Protein AF-A0A2S9GNY2-F1 (afdb_monomer_lite)

Structure (mmCIF, N/CA/C/O backbone):
data_AF-A0A2S9GNY2-F1
#
_entry.id   AF-A0A2S9GNY2-F1
#
loop_
_atom_site.group_PDB
_atom_site.id
_atom_site.type_symbol
_atom_site.label_atom_id
_atom_site.label_alt_id
_atom_site.label_comp_id
_atom_site.label_asym_id
_atom_site.label_entity_id
_atom_site.label_seq_id
_atom_site.pdbx_PDB_ins_code
_atom_site.Cartn_x
_atom_site.Cartn_y
_atom_site.Cartn_z
_atom_site.occupancy
_atom_site.B_iso_or_equiv
_atom_site.auth_seq_id
_atom_site.auth_comp_id
_atom_site.auth_asym_id
_atom_site.auth_atom_id
_atom_site.pdbx_PDB_model_num
ATOM 1 N N . LEU A 1 1 ? 16.309 -7.923 10.857 1.00 43.00 1 LEU A N 1
ATOM 2 C CA . LEU A 1 1 ? 14.874 -8.226 11.074 1.00 43.00 1 LEU A CA 1
ATOM 3 C C . LEU A 1 1 ? 14.075 -7.006 10.625 1.00 43.00 1 LEU A C 1
ATOM 5 O O . LEU A 1 1 ? 14.263 -5.940 11.175 1.00 43.00 1 LEU A O 1
ATOM 9 N N . HIS A 1 2 ? 13.540 -7.044 9.405 1.00 49.31 2 HIS A N 1
ATOM 10 C CA . HIS A 1 2 ? 12.119 -7.330 9.122 1.00 49.31 2 HIS A CA 1
ATOM 11 C C . HIS A 1 2 ? 11.183 -6.103 9.235 1.00 49.31 2 HIS A C 1
ATOM 13 O O . HIS A 1 2 ? 10.176 -6.147 9.923 1.00 49.31 2 HIS A O 1
ATOM 19 N N . GLY A 1 3 ? 11.488 -5.035 8.485 1.00 48.12 3 GLY A N 1
ATOM 20 C CA . GLY A 1 3 ? 10.557 -3.924 8.209 1.00 48.12 3 GLY A CA 1
ATOM 21 C C . GLY A 1 3 ? 10.514 -3.515 6.729 1.00 48.12 3 GLY A C 1
ATOM 22 O O . GLY A 1 3 ? 10.110 -2.413 6.398 1.00 48.12 3 GLY A O 1
ATOM 23 N N . GLY A 1 4 ? 11.006 -4.368 5.823 1.00 59.75 4 GLY A N 1
ATOM 24 C CA . GLY A 1 4 ? 11.416 -3.930 4.488 1.00 59.75 4 GLY A CA 1
ATOM 25 C C . GLY A 1 4 ? 10.274 -3.617 3.523 1.00 59.75 4 GLY A C 1
ATOM 26 O O . GLY A 1 4 ? 10.275 -2.561 2.914 1.00 59.75 4 GLY A O 1
ATOM 27 N N . ALA A 1 5 ? 9.325 -4.534 3.330 1.00 62.00 5 ALA A N 1
ATOM 28 C CA . ALA A 1 5 ? 8.319 -4.357 2.282 1.00 62.00 5 ALA A CA 1
ATOM 29 C C . ALA A 1 5 ? 7.169 -3.403 2.651 1.00 62.00 5 ALA A C 1
ATOM 31 O O . ALA A 1 5 ? 6.879 -2.536 1.833 1.00 62.00 5 ALA A O 1
ATOM 32 N N . PRO A 1 6 ? 6.572 -3.489 3.857 1.00 62.03 6 PRO A N 1
ATOM 33 C CA . PRO A 1 6 ? 5.487 -2.589 4.245 1.00 62.03 6 PRO A CA 1
ATOM 34 C C . PRO A 1 6 ? 5.940 -1.130 4.375 1.00 62.03 6 PRO A C 1
ATOM 36 O O . PRO A 1 6 ? 5.289 -0.250 3.836 1.00 62.03 6 PRO A O 1
ATOM 39 N N . ALA A 1 7 ? 7.095 -0.858 4.998 1.00 66.56 7 ALA A N 1
ATOM 40 C CA . ALA A 1 7 ? 7.587 0.519 5.134 1.00 66.56 7 ALA A CA 1
ATOM 41 C C . ALA A 1 7 ? 7.927 1.159 3.779 1.00 66.56 7 ALA A C 1
ATOM 43 O O . ALA A 1 7 ? 7.776 2.361 3.606 1.00 66.56 7 ALA A O 1
ATOM 44 N N . ARG A 1 8 ? 8.356 0.352 2.800 1.00 77.38 8 ARG A N 1
ATOM 45 C CA . ARG A 1 8 ? 8.663 0.831 1.447 1.00 77.38 8 ARG A CA 1
ATOM 46 C C . ARG A 1 8 ? 7.433 0.996 0.554 1.00 77.38 8 ARG A C 1
ATOM 48 O O . ARG A 1 8 ? 7.596 1.476 -0.558 1.00 77.38 8 ARG A O 1
ATOM 55 N N . VAL A 1 9 ? 6.240 0.597 1.006 1.00 86.88 9 VAL A N 1
ATOM 56 C CA . VAL A 1 9 ? 4.999 0.843 0.255 1.00 86.88 9 VAL A CA 1
ATOM 57 C C . VAL A 1 9 ? 4.451 2.246 0.515 1.00 86.88 9 VAL A C 1
ATOM 59 O O . VAL A 1 9 ? 3.852 2.826 -0.380 1.00 86.88 9 VAL A O 1
ATOM 62 N N . ILE A 1 10 ? 4.703 2.809 1.704 1.00 87.75 10 ILE A N 1
ATOM 63 C CA . ILE A 1 10 ? 4.160 4.111 2.119 1.00 87.75 10 ILE A CA 1
ATOM 64 C C . ILE A 1 10 ? 4.545 5.243 1.153 1.00 87.75 10 ILE A C 1
ATOM 66 O O . ILE A 1 10 ? 3.626 5.894 0.666 1.00 87.75 10 ILE A O 1
ATOM 70 N N . PRO A 1 11 ? 5.823 5.418 0.750 1.00 88.75 11 PRO A N 1
ATOM 71 C CA . PRO A 1 11 ? 6.189 6.499 -0.169 1.00 88.75 11 PRO A CA 1
ATOM 72 C C . PRO A 1 11 ? 5.480 6.420 -1.527 1.00 88.75 11 PRO A C 1
ATOM 74 O O . PRO A 1 11 ? 5.180 7.442 -2.129 1.00 88.75 11 PRO A O 1
ATOM 77 N N . MET A 1 12 ? 5.177 5.208 -2.007 1.00 89.44 12 MET A N 1
ATOM 78 C CA . MET A 1 12 ? 4.447 5.024 -3.266 1.00 89.44 12 MET A CA 1
ATOM 79 C C . MET A 1 12 ? 2.969 5.407 -3.134 1.00 89.44 12 MET A C 1
ATOM 81 O O . MET A 1 12 ? 2.383 5.919 -4.083 1.00 89.44 12 MET A O 1
ATOM 85 N N .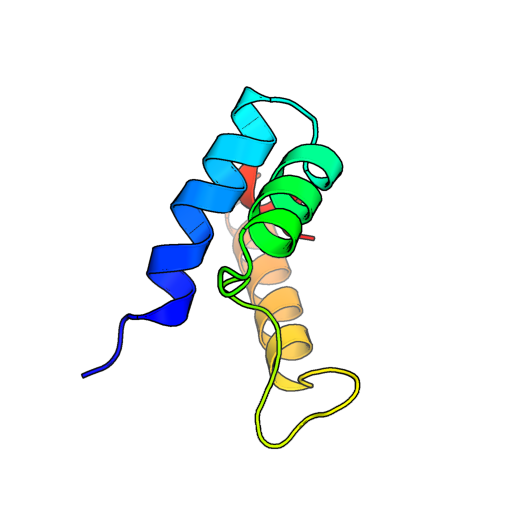 ILE A 1 13 ? 2.358 5.139 -1.975 1.00 90.62 13 ILE A N 1
ATOM 86 C CA . ILE A 1 13 ? 0.967 5.527 -1.703 1.00 90.62 13 ILE A CA 1
ATOM 87 C C . ILE A 1 13 ? 0.881 7.050 -1.555 1.00 90.62 13 ILE A C 1
ATOM 89 O O . ILE A 1 13 ? -0.017 7.657 -2.129 1.00 90.62 13 ILE A O 1
ATOM 93 N N . GLU A 1 14 ? 1.839 7.671 -0.865 1.00 91.06 14 GLU A N 1
ATOM 94 C CA . GLU A 1 14 ? 1.941 9.132 -0.748 1.00 91.06 14 GLU A CA 1
ATOM 95 C C . GLU A 1 14 ? 2.156 9.799 -2.120 1.00 91.06 14 GLU A C 1
ATOM 97 O O . GLU A 1 14 ? 1.534 10.814 -2.419 1.00 91.06 14 GLU A O 1
ATOM 102 N N . GLU A 1 15 ? 2.982 9.221 -2.999 1.00 91.06 15 GLU A N 1
ATOM 103 C CA . GLU A 1 15 ? 3.151 9.711 -4.375 1.00 91.06 15 GLU A CA 1
ATOM 104 C C . GLU A 1 15 ? 1.846 9.596 -5.183 1.00 91.06 15 GLU A C 1
ATOM 106 O O . GLU A 1 15 ? 1.464 10.520 -5.906 1.00 91.06 15 GLU A O 1
ATOM 111 N N . ALA A 1 16 ? 1.122 8.483 -5.040 1.00 92.31 16 ALA A N 1
ATOM 112 C CA . ALA A 1 16 ? -0.180 8.296 -5.677 1.00 92.31 16 ALA A CA 1
ATOM 113 C C . ALA A 1 16 ? -1.236 9.284 -5.148 1.00 92.31 16 ALA A C 1
ATOM 115 O O . ALA A 1 16 ? -2.053 9.769 -5.930 1.00 92.31 16 ALA A O 1
ATOM 116 N N . GLU A 1 17 ? -1.200 9.620 -3.856 1.00 92.56 17 GLU A N 1
ATOM 117 C CA . GLU A 1 17 ? -2.043 10.658 -3.253 1.00 92.56 17 GLU A CA 1
ATOM 118 C C . GLU A 1 17 ? -1.729 12.038 -3.841 1.00 92.56 17 GLU A C 1
ATOM 120 O O . GLU A 1 17 ? -2.627 12.732 -4.316 1.00 92.56 17 GLU A O 1
ATOM 125 N N . GLN A 1 18 ? -0.449 12.419 -3.863 1.00 92.44 18 GLN A N 1
ATOM 126 C CA . GLN A 1 18 ? 0.004 13.729 -4.341 1.00 92.44 18 GLN A CA 1
ATOM 127 C C . GLN A 1 18 ? -0.286 13.946 -5.827 1.00 92.44 18 GLN A C 1
ATOM 129 O O . GLN A 1 18 ? -0.618 15.056 -6.243 1.00 92.44 18 GLN A O 1
ATOM 134 N N . THR A 1 19 ? -0.147 12.895 -6.635 1.00 92.62 19 THR A N 1
ATOM 135 C CA . THR A 1 19 ? -0.385 12.953 -8.085 1.00 92.62 19 THR A CA 1
ATOM 136 C C . THR A 1 19 ? -1.854 12.768 -8.453 1.00 92.62 19 THR A C 1
ATOM 138 O O . THR A 1 19 ? -2.263 13.175 -9.540 1.00 92.62 19 THR A O 1
ATOM 141 N N . GLY A 1 20 ? -2.648 12.136 -7.583 1.00 92.88 20 GLY A N 1
ATOM 142 C CA . GLY A 1 20 ? -4.010 11.703 -7.890 1.00 92.88 20 GLY A CA 1
ATOM 143 C C . GLY A 1 20 ? -4.086 10.603 -8.958 1.00 92.88 20 GLY A C 1
ATOM 144 O O . GLY A 1 20 ? -5.180 10.290 -9.428 1.00 92.88 20 GLY A O 1
ATOM 145 N N . ASP A 1 21 ? -2.951 10.014 -9.357 1.00 92.88 21 ASP A N 1
ATOM 146 C CA . ASP A 1 21 ? -2.875 9.008 -10.418 1.00 92.88 21 ASP A CA 1
ATOM 147 C C . ASP A 1 21 ? -1.970 7.830 -10.030 1.00 92.88 21 ASP A C 1
ATOM 149 O O . ASP A 1 21 ? -0.815 7.701 -10.445 1.00 92.88 21 ASP A O 1
ATOM 153 N N . ALA A 1 22 ? -2.550 6.888 -9.285 1.00 92.50 22 ALA A N 1
ATOM 154 C CA . ALA A 1 22 ? -1.887 5.638 -8.929 1.00 92.50 22 ALA A CA 1
ATOM 155 C C . ALA A 1 22 ? -1.430 4.81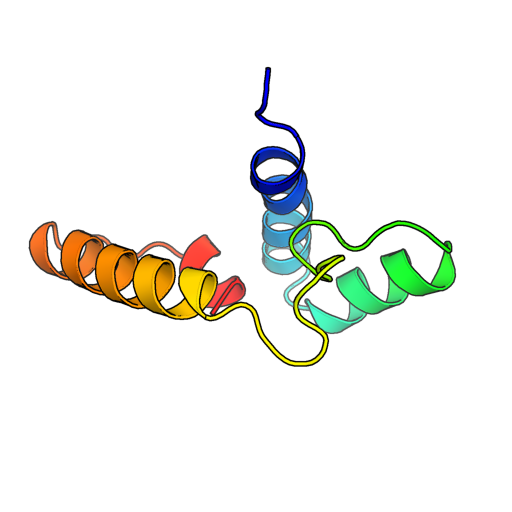7 -10.154 1.00 92.50 22 ALA A C 1
ATOM 157 O O . ALA A 1 22 ? -0.467 4.053 -10.057 1.00 92.50 22 ALA A O 1
ATOM 158 N N . ARG A 1 23 ? -2.086 4.953 -11.321 1.00 93.88 23 ARG A N 1
ATOM 159 C CA . ARG A 1 23 ? -1.688 4.206 -12.527 1.00 93.88 23 ARG A CA 1
ATOM 160 C C . ARG A 1 23 ? -0.385 4.746 -13.089 1.00 93.88 23 ARG A C 1
ATOM 162 O O . ARG A 1 23 ? 0.465 3.944 -13.472 1.00 93.88 23 ARG A O 1
ATOM 169 N N . ALA A 1 24 ? -0.224 6.067 -13.127 1.00 95.12 24 ALA A N 1
ATOM 170 C CA . ALA A 1 24 ? 1.015 6.699 -13.564 1.00 95.12 24 ALA A CA 1
ATOM 171 C C . ALA A 1 24 ? 2.197 6.292 -12.671 1.00 95.12 24 ALA A C 1
ATOM 173 O O . ALA A 1 24 ? 3.242 5.903 -13.195 1.00 95.12 24 ALA A O 1
ATOM 174 N N . VAL A 1 25 ? 2.001 6.279 -11.346 1.00 93.69 25 VAL A N 1
ATOM 175 C CA . VAL A 1 25 ? 3.023 5.850 -10.373 1.00 93.69 25 VAL A CA 1
ATOM 176 C C . VAL A 1 25 ? 3.434 4.395 -10.609 1.00 93.69 25 VAL A C 1
ATOM 178 O O . VAL A 1 25 ? 4.616 4.098 -10.795 1.00 93.69 25 VAL A O 1
ATOM 181 N N . VAL A 1 26 ? 2.465 3.474 -10.687 1.00 93.50 26 VAL A N 1
ATOM 182 C CA . VAL A 1 26 ? 2.743 2.049 -10.936 1.00 93.50 26 VAL A CA 1
ATOM 183 C C . VAL A 1 26 ? 3.433 1.846 -12.284 1.00 93.50 26 VAL A C 1
ATOM 185 O O . VAL A 1 26 ? 4.422 1.118 -12.357 1.00 93.50 26 VAL A O 1
ATOM 188 N N . LYS A 1 27 ? 2.946 2.501 -13.345 1.00 95.62 27 LYS A N 1
ATOM 189 C CA . LYS A 1 27 ? 3.553 2.418 -14.677 1.00 95.62 27 LYS A CA 1
ATOM 190 C C . LYS A 1 27 ? 5.006 2.889 -14.645 1.00 95.62 27 LYS A C 1
ATOM 192 O O . LYS A 1 27 ? 5.865 2.191 -15.167 1.00 95.62 27 LYS A O 1
ATOM 197 N N . GLY A 1 28 ? 5.290 4.014 -13.990 1.00 94.38 28 GLY A N 1
ATOM 198 C CA . GLY A 1 28 ? 6.646 4.547 -13.873 1.00 94.38 28 GLY A CA 1
ATOM 199 C C . GLY A 1 28 ? 7.612 3.595 -13.164 1.00 94.38 28 GLY A C 1
ATOM 200 O O . GLY A 1 28 ? 8.752 3.463 -13.594 1.00 94.38 28 GLY A O 1
ATOM 201 N N . ILE A 1 29 ? 7.163 2.901 -12.114 1.00 93.56 29 ILE A N 1
ATOM 202 C CA . ILE A 1 29 ? 7.975 1.896 -11.405 1.00 93.56 29 ILE A CA 1
ATOM 203 C C . ILE A 1 29 ? 8.295 0.711 -12.323 1.00 93.56 29 ILE A C 1
ATOM 205 O O . ILE A 1 29 ? 9.443 0.275 -12.396 1.00 93.56 29 ILE A O 1
ATOM 209 N N . LEU A 1 30 ? 7.291 0.207 -13.045 1.00 92.94 30 LEU A N 1
ATOM 210 C CA . LEU A 1 30 ? 7.464 -0.927 -13.955 1.00 92.94 30 LEU A CA 1
ATOM 211 C C . LEU A 1 30 ? 8.341 -0.574 -15.162 1.00 92.94 30 LEU A C 1
ATOM 213 O O . LEU A 1 30 ? 9.198 -1.368 -15.531 1.00 92.94 30 LEU A O 1
ATOM 217 N N . ASP A 1 31 ? 8.177 0.620 -15.736 1.00 96.69 31 ASP A N 1
ATOM 218 C CA . ASP A 1 31 ? 8.986 1.103 -16.863 1.00 96.69 31 ASP A CA 1
ATOM 219 C C . ASP A 1 31 ? 10.477 1.252 -16.498 1.00 96.69 31 ASP A C 1
ATOM 221 O O . ASP A 1 31 ? 11.332 1.228 -17.382 1.00 96.69 31 ASP A O 1
ATOM 225 N N . ARG A 1 32 ? 10.801 1.415 -15.206 1.00 95.56 32 ARG A N 1
ATOM 226 C CA . ARG A 1 32 ? 12.179 1.483 -14.685 1.00 95.56 32 ARG A CA 1
ATOM 227 C C . ARG A 1 32 ? 12.743 0.125 -14.249 1.00 95.56 32 ARG A C 1
ATOM 229 O O . ARG A 1 32 ? 13.826 0.090 -13.668 1.00 95.56 32 ARG A O 1
ATOM 236 N N . ASP A 1 33 ? 12.021 -0.974 -14.482 1.00 92.19 33 ASP A N 1
ATOM 237 C CA . ASP A 1 33 ? 12.355 -2.319 -13.984 1.00 92.19 33 ASP A CA 1
ATOM 238 C C . ASP A 1 33 ? 12.551 -2.374 -12.449 1.00 92.19 33 ASP A C 1
ATOM 240 O O . ASP A 1 33 ? 13.261 -3.226 -11.899 1.00 92.19 33 ASP A O 1
ATOM 244 N N . GLU A 1 34 ? 11.898 -1.466 -11.718 1.00 90.88 34 GLU A N 1
ATOM 245 C CA . GLU A 1 34 ? 11.936 -1.417 -10.261 1.00 90.88 34 GLU A CA 1
ATOM 246 C C . GLU A 1 34 ? 10.893 -2.359 -9.643 1.00 90.88 34 GLU A C 1
ATOM 248 O O . GLU A 1 34 ? 9.859 -2.700 -10.221 1.00 90.88 34 GLU A O 1
ATOM 253 N N . LYS A 1 35 ? 11.151 -2.804 -8.408 1.00 87.31 35 LYS A N 1
ATOM 254 C CA . LYS A 1 35 ? 10.218 -3.688 -7.703 1.00 87.31 35 LYS A CA 1
ATOM 255 C C . LYS A 1 35 ? 9.033 -2.901 -7.162 1.00 87.31 35 LYS A C 1
ATOM 257 O O . LYS A 1 35 ? 9.202 -2.056 -6.286 1.00 87.31 35 LYS A O 1
ATOM 262 N N . LEU A 1 36 ? 7.831 -3.297 -7.575 1.00 90.25 36 LEU A N 1
ATOM 263 C CA . LEU A 1 36 ? 6.587 -2.822 -6.982 1.00 90.25 36 LEU A CA 1
ATOM 264 C C . LEU A 1 36 ? 6.432 -3.383 -5.559 1.00 90.25 36 LEU A C 1
ATOM 266 O O . LEU A 1 36 ? 6.121 -4.559 -5.351 1.00 90.25 36 LEU A O 1
ATOM 270 N N . MET A 1 37 ? 6.708 -2.548 -4.561 1.00 89.56 37 MET A N 1
ATOM 271 C CA . MET A 1 37 ? 6.685 -2.949 -3.156 1.00 89.56 37 MET A CA 1
ATOM 272 C C . MET A 1 37 ? 5.262 -3.306 -2.709 1.00 89.56 37 MET A C 1
ATOM 274 O O . MET A 1 37 ? 4.298 -2.697 -3.148 1.00 89.56 37 MET A O 1
ATOM 278 N N . GLY A 1 38 ? 5.118 -4.324 -1.854 1.00 86.25 38 GLY A N 1
ATOM 279 C CA . GLY A 1 38 ? 3.801 -4.820 -1.422 1.00 86.25 38 GLY A CA 1
ATOM 280 C C . GLY A 1 38 ? 3.107 -5.760 -2.419 1.00 86.25 38 GLY A C 1
ATOM 281 O O . GLY A 1 38 ? 2.124 -6.398 -2.050 1.00 86.25 38 GLY A O 1
ATOM 282 N N . PHE A 1 39 ? 3.652 -5.923 -3.630 1.00 87.56 39 PHE A N 1
ATOM 283 C CA . PHE A 1 39 ? 3.123 -6.814 -4.661 1.00 87.56 39 PHE A CA 1
ATOM 284 C C . PHE A 1 39 ? 4.036 -8.017 -4.925 1.00 87.56 39 PHE A C 1
ATOM 286 O O . PHE A 1 39 ? 5.259 -7.961 -4.780 1.00 87.56 39 PHE A O 1
ATOM 293 N N . GLY A 1 40 ? 3.413 -9.120 -5.347 1.00 86.81 40 GLY A N 1
ATOM 294 C CA . GLY A 1 40 ? 4.085 -10.381 -5.648 1.00 86.81 40 GLY A CA 1
ATOM 295 C C . GLY A 1 40 ? 4.408 -11.215 -4.406 1.00 86.81 40 GLY A C 1
ATOM 296 O O . GLY A 1 40 ? 4.709 -10.714 -3.324 1.00 86.81 40 GLY A O 1
ATOM 297 N N . HI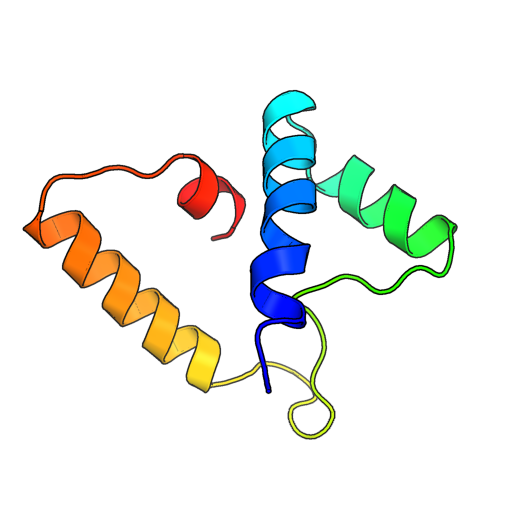S A 1 41 ? 4.357 -12.536 -4.559 1.00 89.50 41 HIS A N 1
ATOM 298 C CA . HIS A 1 41 ? 4.711 -13.467 -3.495 1.00 89.50 41 HIS A CA 1
ATOM 299 C C . HIS A 1 41 ? 5.392 -14.702 -4.085 1.00 89.50 41 HIS A C 1
ATOM 301 O O . HIS A 1 41 ? 4.943 -15.259 -5.080 1.00 89.50 41 HIS A O 1
ATOM 307 N N . ARG A 1 42 ? 6.466 -15.184 -3.445 1.00 90.50 42 ARG A N 1
ATOM 308 C CA . ARG A 1 42 ? 7.214 -16.369 -3.917 1.00 90.50 42 ARG A CA 1
ATOM 309 C C . ARG A 1 42 ? 6.344 -17.630 -4.003 1.00 90.50 42 ARG A C 1
ATOM 311 O O . ARG A 1 42 ? 6.570 -18.483 -4.850 1.00 90.50 42 ARG A O 1
ATOM 318 N N . VAL A 1 43 ? 5.403 -17.761 -3.068 1.00 92.31 43 VAL A N 1
ATOM 319 C CA . VAL A 1 43 ? 4.506 -18.926 -2.936 1.00 92.31 43 VAL A CA 1
ATOM 320 C C . VAL A 1 43 ? 3.141 -18.704 -3.600 1.00 92.31 43 VAL A C 1
ATOM 322 O O . VAL A 1 43 ? 2.667 -19.577 -4.318 1.00 92.31 43 VAL A O 1
ATOM 325 N N . TYR A 1 44 ? 2.497 -17.553 -3.377 1.00 91.31 44 TYR A N 1
ATOM 326 C CA . TYR A 1 44 ? 1.158 -17.276 -3.887 1.00 91.31 44 TYR A CA 1
ATOM 327 C C . TYR A 1 44 ? 1.243 -16.606 -5.259 1.00 91.31 44 TYR A C 1
ATOM 329 O O . TYR A 1 44 ? 1.7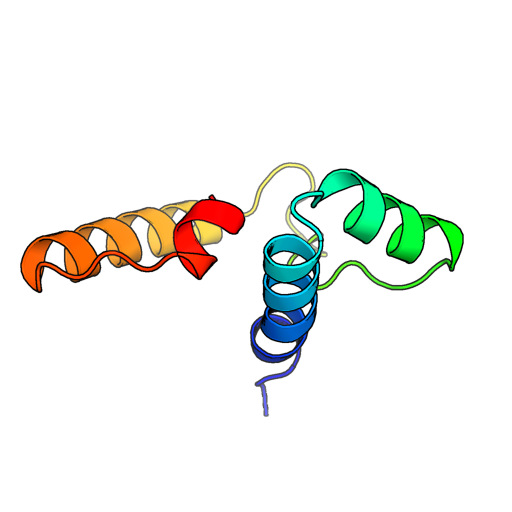89 -15.513 -5.374 1.00 91.31 44 TYR A O 1
ATOM 337 N N . LYS A 1 45 ? 0.699 -17.257 -6.293 1.00 86.94 45 LYS A N 1
ATOM 338 C CA . LYS A 1 45 ? 0.759 -16.749 -7.675 1.00 86.94 45 LYS A CA 1
ATOM 339 C C . LYS A 1 45 ? -0.354 -15.765 -8.037 1.00 86.94 45 LYS A C 1
ATOM 341 O O . LYS A 1 45 ? -0.124 -14.890 -8.857 1.00 86.94 45 LYS A O 1
ATOM 346 N N . ASN A 1 46 ? -1.531 -15.913 -7.428 1.00 87.44 46 ASN A N 1
ATOM 347 C CA . ASN A 1 46 ? -2.712 -15.124 -7.791 1.00 87.44 46 ASN A CA 1
ATOM 348 C C . ASN A 1 46 ? -3.044 -14.069 -6.732 1.00 87.44 46 ASN A C 1
ATOM 350 O O . ASN A 1 46 ? -3.264 -12.910 -7.057 1.00 87.44 46 ASN A O 1
ATOM 354 N N . TYR A 1 47 ? -3.092 -14.470 -5.462 1.00 86.88 47 TYR A N 1
ATOM 355 C CA . TYR A 1 47 ? -3.465 -13.591 -4.360 1.00 86.88 47 TYR A CA 1
ATOM 356 C C . TYR A 1 47 ? -2.941 -14.148 -3.032 1.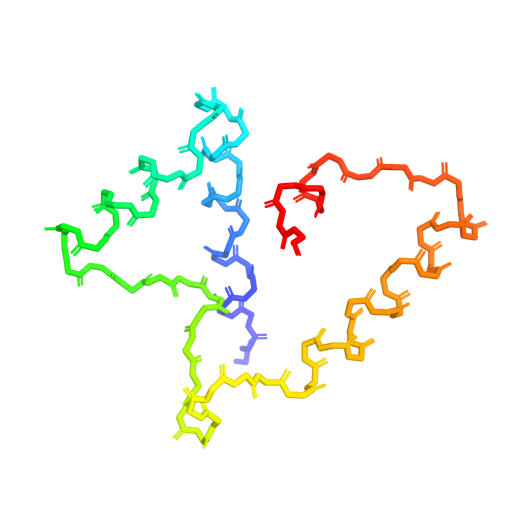00 86.88 47 TYR A C 1
ATOM 358 O O . TYR A 1 47 ? -2.947 -15.365 -2.836 1.00 86.88 47 TYR A O 1
ATOM 366 N N . ASP A 1 48 ? -2.498 -13.277 -2.120 1.00 91.25 48 ASP A N 1
ATOM 367 C CA . ASP A 1 48 ? -2.079 -13.673 -0.771 1.00 91.25 48 ASP A CA 1
ATOM 368 C C . ASP A 1 48 ? -3.297 -13.723 0.171 1.00 91.25 48 ASP A C 1
ATOM 370 O O . ASP A 1 48 ? -3.815 -12.670 0.551 1.00 91.25 48 ASP A O 1
ATOM 374 N N . PRO A 1 49 ? -3.751 -14.910 0.620 1.00 92.19 49 PRO A N 1
ATOM 375 C CA . PRO A 1 49 ? -4.924 -15.026 1.487 1.00 92.19 49 PRO A CA 1
ATOM 376 C C . PRO A 1 49 ? -4.766 -14.291 2.827 1.00 92.19 49 PRO A C 1
ATOM 378 O O . PRO A 1 49 ? -5.768 -13.964 3.464 1.00 92.19 49 PRO A O 1
ATOM 381 N N . ARG A 1 50 ? -3.531 -14.003 3.261 1.00 92.56 50 ARG A N 1
ATOM 382 C CA . ARG A 1 50 ? -3.265 -13.236 4.485 1.00 92.56 50 ARG A CA 1
ATOM 383 C C . ARG A 1 50 ? -3.585 -11.759 4.303 1.00 92.56 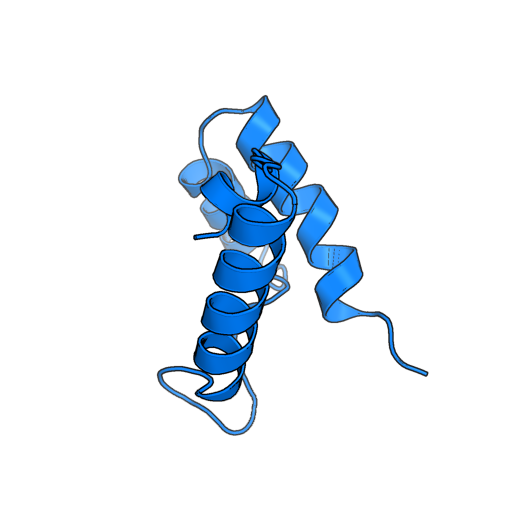50 ARG A C 1
ATOM 385 O O . ARG A 1 50 ? -4.065 -11.146 5.250 1.00 92.56 50 ARG A O 1
ATOM 392 N N . ALA A 1 51 ? -3.374 -11.207 3.105 1.00 90.62 51 ALA A N 1
ATOM 393 C CA . ALA A 1 51 ? -3.707 -9.815 2.810 1.00 90.62 51 ALA A CA 1
ATOM 394 C C . ALA A 1 51 ? -5.205 -9.551 3.026 1.00 90.62 51 ALA A C 1
ATOM 396 O O . ALA A 1 51 ? -5.568 -8.519 3.582 1.00 90.62 51 ALA A O 1
ATOM 397 N N . ARG A 1 52 ? -6.067 -10.527 2.699 1.00 90.94 52 ARG A N 1
ATOM 398 C CA . ARG A 1 52 ? -7.518 -10.445 2.942 1.00 90.94 52 ARG A CA 1
ATOM 399 C C . ARG A 1 52 ? -7.831 -10.328 4.424 1.00 90.94 52 ARG A C 1
ATOM 401 O O . ARG A 1 52 ? -8.579 -9.447 4.826 1.00 90.94 52 ARG A O 1
ATOM 408 N N . ILE A 1 53 ? -7.246 -11.214 5.228 1.00 93.44 53 ILE A N 1
ATOM 409 C CA . ILE A 1 53 ? -7.474 -11.231 6.675 1.00 93.44 53 ILE A CA 1
ATOM 410 C C . ILE A 1 53 ? -6.990 -9.914 7.290 1.00 93.44 53 ILE A C 1
ATOM 412 O O . ILE A 1 53 ? -7.699 -9.328 8.099 1.00 93.44 53 ILE A O 1
ATOM 416 N N . VAL A 1 54 ? -5.815 -9.424 6.886 1.00 91.31 54 VAL A N 1
ATOM 417 C CA . VAL A 1 54 ? -5.274 -8.146 7.371 1.00 91.31 54 VAL A CA 1
ATOM 418 C C . VAL A 1 54 ? -6.181 -6.973 6.986 1.00 91.31 54 VAL A C 1
ATOM 420 O O . VAL A 1 54 ? -6.495 -6.166 7.857 1.00 91.31 54 VAL A O 1
ATOM 423 N N . LYS A 1 55 ? -6.665 -6.915 5.737 1.00 90.88 55 LYS A N 1
ATOM 424 C CA . LYS A 1 55 ? -7.616 -5.893 5.265 1.00 90.88 55 LYS A CA 1
ATOM 425 C C . LYS A 1 55 ? -8.897 -5.884 6.104 1.00 90.88 55 LYS A C 1
ATOM 427 O O . LYS A 1 55 ? -9.261 -4.855 6.657 1.00 90.88 55 LYS A O 1
ATOM 432 N N . GLU A 1 56 ? -9.513 -7.051 6.298 1.00 93.38 56 GLU A N 1
ATOM 433 C CA . GLU A 1 56 ? -10.737 -7.185 7.100 1.00 93.38 56 GLU A CA 1
ATOM 434 C C . GLU A 1 56 ? -10.552 -6.742 8.560 1.00 93.38 56 GLU A C 1
ATOM 436 O O . GLU A 1 56 ? -11.475 -6.196 9.163 1.00 93.38 56 GLU A O 1
ATOM 441 N N . GLN A 1 57 ? -9.385 -6.996 9.162 1.00 94.00 57 GLN A N 1
ATOM 442 C CA . GLN A 1 57 ? -9.103 -6.540 10.526 1.00 94.00 57 GLN A CA 1
ATOM 443 C C . GLN A 1 57 ? -8.829 -5.034 10.581 1.00 94.00 57 GLN A C 1
ATOM 445 O O . GLN A 1 57 ? -9.306 -4.378 11.506 1.00 94.00 57 GLN A O 1
ATOM 450 N N . ALA A 1 58 ? -8.116 -4.480 9.596 1.00 91.50 58 ALA A N 1
ATOM 451 C CA . ALA A 1 58 ? -7.869 -3.043 9.498 1.00 91.50 58 ALA A CA 1
ATOM 452 C C . ALA A 1 58 ? -9.187 -2.261 9.380 1.00 91.50 58 ALA A C 1
ATOM 454 O O . ALA A 1 58 ? -9.424 -1.354 10.179 1.00 91.50 58 ALA A O 1
ATOM 455 N N . ASP A 1 59 ? -10.086 -2.688 8.487 1.00 90.62 59 ASP A N 1
ATOM 456 C CA . ASP A 1 59 ? -11.407 -2.073 8.304 1.00 90.62 59 ASP A CA 1
ATOM 457 C C . ASP A 1 59 ? -12.225 -2.090 9.610 1.00 90.62 59 ASP A C 1
ATOM 459 O O . ASP A 1 59 ? -12.817 -1.083 10.002 1.00 90.62 59 ASP A O 1
ATOM 463 N N . LYS A 1 60 ? -12.219 -3.215 10.344 1.00 93.19 60 LYS A N 1
ATOM 464 C CA . LYS A 1 60 ? -12.916 -3.339 11.639 1.00 93.19 60 LYS A CA 1
ATOM 465 C C . LYS A 1 60 ? -12.348 -2.412 12.708 1.00 93.19 60 LYS A C 1
ATOM 467 O O . LYS A 1 60 ? -13.114 -1.838 13.483 1.00 93.19 60 LYS A O 1
ATOM 472 N N . ILE A 1 61 ? -11.022 -2.301 12.793 1.00 92.94 61 ILE A N 1
ATOM 473 C CA . ILE A 1 61 ? -10.359 -1.451 13.787 1.00 92.94 61 ILE A CA 1
ATOM 474 C C . ILE A 1 61 ? -10.667 0.016 13.496 1.00 92.94 61 ILE A C 1
ATOM 476 O O . ILE A 1 61 ? -11.117 0.711 14.404 1.00 92.94 61 ILE A O 1
ATOM 480 N N . LEU A 1 62 ? -10.500 0.457 12.246 1.00 91.38 62 LEU A N 1
ATOM 481 C CA . LEU A 1 62 ? -10.764 1.834 11.822 1.00 91.38 62 LEU A CA 1
ATOM 482 C C . LEU A 1 62 ? -12.222 2.237 12.051 1.00 91.38 62 LEU A C 1
ATOM 484 O O . LEU A 1 62 ? -12.485 3.285 12.642 1.00 91.38 62 LEU A O 1
ATOM 488 N N . ALA A 1 63 ? -13.167 1.357 11.704 1.00 91.38 63 ALA A N 1
ATOM 489 C CA . ALA A 1 63 ? -14.583 1.574 11.980 1.00 91.38 63 ALA A CA 1
ATOM 490 C C . ALA A 1 63 ? -14.869 1.709 13.485 1.00 91.38 63 ALA A C 1
ATOM 492 O O . ALA A 1 63 ? -15.658 2.560 13.892 1.00 91.38 63 ALA A O 1
ATOM 493 N N . LYS A 1 64 ? -14.209 0.904 14.330 1.00 94.25 64 LYS A N 1
ATOM 494 C CA . LYS A 1 64 ? -14.392 0.944 15.789 1.00 94.25 64 LYS A CA 1
ATOM 495 C C . LYS A 1 64 ? -13.862 2.232 16.422 1.00 94.25 64 LYS A C 1
ATOM 497 O O . LYS A 1 64 ? -14.441 2.694 17.401 1.00 94.25 64 LYS A O 1
ATOM 502 N N . ILE A 1 65 ? -12.764 2.781 15.906 1.00 93.81 65 ILE A N 1
ATOM 503 C CA . ILE A 1 65 ? -12.162 4.020 16.427 1.00 93.81 65 ILE A CA 1
ATOM 504 C C . ILE A 1 65 ? -12.695 5.285 15.737 1.00 93.81 65 ILE A C 1
ATOM 506 O O . ILE A 1 65 ? -12.350 6.385 16.155 1.00 93.81 65 ILE A O 1
ATOM 510 N N . GLY A 1 66 ? -13.536 5.140 14.706 1.00 90.50 66 GLY A N 1
ATOM 511 C CA . GLY A 1 66 ? -14.134 6.258 13.973 1.00 90.50 66 GLY A CA 1
ATOM 512 C C . GLY A 1 66 ? -13.143 7.037 13.105 1.00 90.50 66 GLY A C 1
ATOM 513 O O . GLY A 1 66 ? -13.373 8.211 12.829 1.00 90.50 66 GLY A O 1
ATOM 514 N N . VAL A 1 67 ? -12.039 6.408 12.695 1.00 90.81 67 VAL A N 1
ATOM 515 C CA . VAL A 1 67 ? -10.992 7.039 11.879 1.00 90.81 67 VAL A CA 1
ATOM 516 C C . VAL A 1 67 ? -11.176 6.637 10.421 1.00 90.81 67 VAL A C 1
ATOM 518 O O . VAL A 1 67 ? -11.313 5.455 10.111 1.00 90.81 67 VAL A O 1
ATOM 521 N N . GLN A 1 68 ? -11.147 7.627 9.530 1.00 83.25 68 GLN A N 1
ATOM 522 C CA . GLN A 1 68 ? -10.962 7.415 8.097 1.00 83.25 68 GLN A CA 1
ATOM 523 C C . GLN A 1 68 ? -9.504 7.713 7.760 1.00 83.25 68 GLN A C 1
ATOM 525 O O . GLN A 1 68 ? -8.981 8.749 8.168 1.00 83.25 68 GLN A O 1
ATOM 530 N N . ASP A 1 69 ? -8.856 6.786 7.061 1.00 83.44 69 ASP A N 1
ATOM 531 C CA . ASP A 1 69 ? -7.456 6.892 6.658 1.00 83.44 69 ASP A CA 1
ATOM 532 C C . ASP A 1 69 ? -7.389 7.051 5.127 1.00 83.44 69 ASP A C 1
ATOM 534 O O . ASP A 1 69 ? -7.643 6.073 4.413 1.00 83.44 69 ASP A O 1
ATOM 538 N N . PRO A 1 70 ? -7.070 8.257 4.614 1.00 83.56 70 PRO A N 1
ATOM 539 C CA . PRO A 1 70 ? -7.003 8.526 3.177 1.00 83.56 70 PRO A CA 1
ATOM 540 C C . PRO A 1 70 ? -6.002 7.635 2.430 1.00 83.56 70 PRO A C 1
ATOM 542 O O . PRO A 1 70 ? -6.254 7.240 1.291 1.00 83.56 70 PRO A O 1
ATOM 545 N N . LEU A 1 71 ? -4.894 7.254 3.075 1.00 83.56 71 LEU A N 1
ATOM 546 C CA . LEU A 1 71 ? -3.884 6.392 2.460 1.00 83.56 71 LEU A CA 1
ATOM 547 C C . LEU A 1 71 ? -4.397 4.959 2.321 1.00 83.56 71 LEU A C 1
ATOM 549 O O . LEU A 1 71 ? -4.094 4.281 1.335 1.00 83.56 71 LEU A O 1
ATOM 553 N N . LEU A 1 72 ? -5.210 4.491 3.274 1.00 84.44 72 LEU A N 1
ATOM 554 C CA . LEU A 1 72 ? -5.846 3.183 3.150 1.00 84.44 72 LEU A CA 1
ATOM 555 C C . LEU A 1 72 ? -6.854 3.156 1.997 1.00 84.44 72 LEU A C 1
ATOM 557 O O . LEU A 1 72 ? -6.970 2.131 1.331 1.00 84.44 72 LEU A O 1
ATOM 561 N N . ASP A 1 73 ? -7.555 4.258 1.733 1.00 84.50 73 ASP A N 1
ATOM 562 C CA . ASP A 1 73 ? -8.497 4.336 0.613 1.00 84.50 73 ASP A CA 1
ATOM 563 C C . ASP A 1 73 ? -7.800 4.251 -0.749 1.00 84.50 73 ASP A C 1
ATOM 565 O O . ASP A 1 73 ? -8.324 3.619 -1.666 1.00 84.50 73 ASP A O 1
ATOM 569 N N . ILE A 1 74 ? -6.584 4.788 -0.859 1.00 85.12 74 ILE A N 1
ATOM 570 C CA . ILE A 1 74 ? -5.735 4.648 -2.052 1.00 85.12 74 ILE A CA 1
ATOM 571 C C . ILE A 1 74 ? -5.204 3.211 -2.194 1.00 85.12 74 ILE A C 1
ATOM 573 O O . ILE A 1 74 ? -5.027 2.719 -3.307 1.00 85.12 74 ILE A O 1
ATOM 577 N N . ALA A 1 75 ? -4.966 2.518 -1.077 1.00 84.38 75 ALA A N 1
ATOM 578 C CA . ALA A 1 75 ? -4.409 1.163 -1.047 1.00 84.38 75 ALA A CA 1
ATOM 579 C C . ALA A 1 75 ? -5.443 0.021 -1.179 1.00 84.38 75 ALA A C 1
ATOM 581 O O . ALA A 1 75 ? -5.048 -1.151 -1.181 1.00 84.38 75 ALA A O 1
ATOM 582 N N . LYS A 1 76 ? -6.747 0.328 -1.216 1.00 76.25 76 LYS A N 1
ATOM 583 C CA . LYS A 1 76 ? -7.850 -0.654 -1.177 1.00 76.25 76 LYS A CA 1
ATOM 584 C C . LYS A 1 76 ? -8.053 -1.449 -2.460 1.00 76.25 76 LYS A C 1
ATOM 586 O O . LYS A 1 76 ? -8.464 -2.630 -2.277 1.00 76.25 76 LYS A O 1
#

Sequence (76 aa):
LHGGAPARVIPMIEEAEQTGDARAVVKGILDRDEKLMGFGHRVYKNYDPRARIVKEQADKILAKIGVQDPLLDIAK

Foldseek 3Di:
DDDPQPVVQVVLLVVCVVVVHNPVSVVVCVVVVHDNGPDDDPPDDPDDPVVVVVLVVVVVVCVVVVHDDPSVVSVD

pLDDT: mean 87.0, std 10.93, range [43.0, 96.69]

Secondary structure (DSSP, 8-state):
---HHHHTTHHHHHHHHHHS-HHHHHHHHHHTT---TT---SS-SS--HHHHHHHHHHHHHHHHHT---HHHHHT-

Radius of gyration: 13.85 Å; chains: 1; bounding box: 30×33×33 Å